Protein AF-A0A7V9PJ87-F1 (afdb_monomer_lite)

Radius of gyration: 12.66 Å; chains: 1; bounding box: 29×26×32 Å

pLDDT: mean 94.61, std 6.36, range [59.78, 98.62]

Secondary structure (DSSP, 8-state):
---PPB---SS--------SSGGGG-EEETT-BSS-EEEE--SS-EEE-SSTT-EEE-TT-EEEE-TT--EEE-

Structure (mmCIF, N/CA/C/O backbone):
data_AF-A0A7V9PJ87-F1
#
_entry.id   AF-A0A7V9PJ87-F1
#
loop_
_atom_site.group_PDB
_atom_site.id
_atom_site.type_symbol
_atom_site.label_atom_id
_atom_site.label_alt_id
_atom_site.label_comp_id
_atom_site.label_asym_id
_atom_site.label_entity_id
_atom_site.label_seq_id
_atom_site.pdbx_PDB_ins_code
_atom_site.Cartn_x
_atom_site.Cartn_y
_atom_site.Cartn_z
_atom_site.occupancy
_atom_site.B_iso_or_equiv
_atom_site.auth_seq_id
_atom_site.auth_comp_id
_atom_site.auth_asym_id
_atom_site.auth_atom_id
_atom_site.pdbx_PDB_model_num
ATOM 1 N N . MET A 1 1 ? -1.248 12.553 21.654 1.00 59.78 1 MET A N 1
ATOM 2 C CA . MET A 1 1 ? -1.608 13.047 20.303 1.00 59.78 1 MET A CA 1
ATOM 3 C C . MET A 1 1 ? -2.809 12.259 19.801 1.00 59.78 1 MET A C 1
ATOM 5 O O . MET A 1 1 ? -2.879 11.069 20.087 1.00 59.78 1 MET A O 1
ATOM 9 N N . LYS A 1 2 ? -3.786 12.896 19.142 1.00 62.84 2 LYS A N 1
ATOM 10 C CA . LYS A 1 2 ? -4.947 12.178 18.590 1.00 62.84 2 LYS A CA 1
ATOM 11 C C . LYS A 1 2 ? -4.497 11.345 17.387 1.00 62.84 2 LYS A C 1
ATOM 13 O O . LYS A 1 2 ? -3.820 11.861 16.507 1.00 62.84 2 LYS A O 1
ATOM 18 N N . ARG A 1 3 ? -4.883 10.070 17.367 1.00 80.69 3 ARG A N 1
ATOM 19 C CA . ARG A 1 3 ? -4.634 9.146 16.258 1.00 80.69 3 ARG A CA 1
ATOM 20 C C . ARG A 1 3 ? -5.487 9.583 15.064 1.00 80.69 3 ARG A C 1
ATOM 22 O O . ARG A 1 3 ? -6.701 9.414 15.101 1.00 80.69 3 ARG A O 1
ATOM 29 N N . GLN A 1 4 ? -4.874 10.189 14.050 1.00 89.38 4 GLN A N 1
ATOM 30 C CA . GLN A 1 4 ? -5.571 10.639 12.844 1.00 89.38 4 GLN A CA 1
ATOM 31 C C . GLN A 1 4 ? -5.343 9.650 11.700 1.00 89.38 4 GLN A C 1
ATOM 33 O O . GLN A 1 4 ? -4.204 9.375 11.329 1.00 89.38 4 GLN A O 1
ATOM 38 N N . LEU A 1 5 ? -6.434 9.105 11.167 1.00 95.19 5 LEU A N 1
ATOM 39 C CA . LEU A 1 5 ? -6.418 8.237 9.991 1.00 95.19 5 LEU A CA 1
ATOM 40 C C . LEU A 1 5 ? -6.415 9.081 8.715 1.00 95.19 5 LEU A C 1
ATOM 42 O O . LEU A 1 5 ? -6.998 10.166 8.680 1.00 95.19 5 LEU A O 1
ATOM 46 N N . VAL A 1 6 ? -5.779 8.568 7.662 1.00 96.12 6 VAL A N 1
ATOM 47 C CA . VAL A 1 6 ? -5.903 9.136 6.314 1.00 96.12 6 VAL A CA 1
ATOM 48 C C . VAL A 1 6 ? -7.223 8.673 5.701 1.00 96.12 6 VAL A C 1
ATOM 50 O O . VAL A 1 6 ? -7.537 7.487 5.773 1.00 96.12 6 VAL A O 1
ATOM 53 N N . SER A 1 7 ? -7.946 9.586 5.055 1.00 96.19 7 SER A N 1
ATOM 54 C CA . SER A 1 7 ? -9.138 9.272 4.266 1.00 96.19 7 SER A CA 1
ATOM 55 C C . SER A 1 7 ? -8.962 9.705 2.821 1.00 96.19 7 SER A C 1
ATOM 57 O O . SER A 1 7 ? -8.379 10.757 2.553 1.00 96.19 7 SER A O 1
ATOM 59 N N . PHE A 1 8 ? -9.491 8.908 1.894 1.00 94.00 8 PHE A N 1
ATOM 60 C CA . PHE A 1 8 ? -9.670 9.329 0.503 1.00 94.00 8 PHE A CA 1
ATOM 61 C C . PHE A 1 8 ? -11.026 10.001 0.255 1.00 94.00 8 PHE A C 1
ATOM 63 O O . PHE A 1 8 ? -11.227 10.531 -0.833 1.00 94.00 8 PHE A O 1
ATOM 70 N N . ASN A 1 9 ? -11.935 10.007 1.242 1.00 95.56 9 ASN A N 1
ATOM 71 C CA . ASN A 1 9 ? -13.276 10.591 1.137 1.00 95.56 9 ASN A CA 1
ATOM 72 C C . ASN A 1 9 ? -14.053 10.114 -0.108 1.00 95.56 9 ASN A C 1
ATOM 74 O O . ASN A 1 9 ? -14.646 10.911 -0.830 1.00 95.56 9 ASN A O 1
ATOM 78 N N . THR A 1 10 ? -14.019 8.809 -0.377 1.00 96.06 10 THR A N 1
ATOM 79 C CA . THR A 1 10 ? -14.729 8.172 -1.494 1.00 96.06 10 THR A CA 1
ATOM 80 C C . THR A 1 10 ? -15.194 6.771 -1.100 1.00 96.06 10 THR A C 1
ATOM 82 O O . THR A 1 10 ? -14.657 6.183 -0.161 1.00 96.06 10 THR A O 1
ATOM 85 N N . GLU A 1 11 ? -16.175 6.227 -1.818 1.00 96.12 11 GLU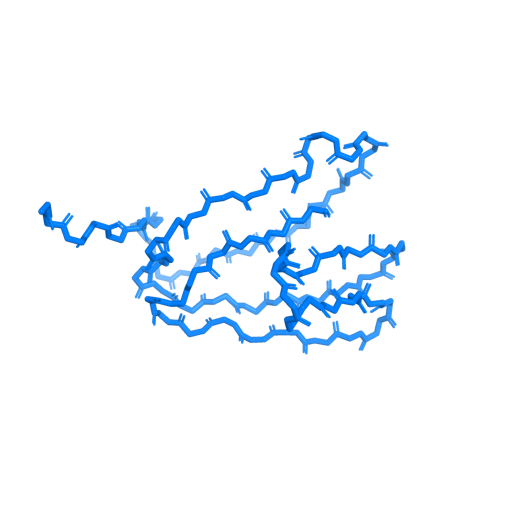 A N 1
ATOM 86 C CA . GLU A 1 11 ? -16.677 4.864 -1.607 1.00 96.12 11 GLU A CA 1
ATOM 87 C C . GLU A 1 11 ? -15.697 3.804 -2.130 1.00 96.12 11 GLU A C 1
ATOM 89 O O . GLU A 1 11 ? -15.466 2.784 -1.481 1.00 96.12 11 GLU A O 1
ATOM 94 N N . LEU A 1 12 ? -15.094 4.052 -3.297 1.00 97.31 12 LEU A N 1
ATOM 95 C CA . LEU A 1 12 ? -14.129 3.156 -3.925 1.00 97.31 12 LEU A CA 1
ATOM 96 C C . LEU A 1 12 ? -13.163 3.945 -4.811 1.00 97.31 12 LEU A C 1
ATOM 98 O O . LEU A 1 12 ? -13.561 4.803 -5.597 1.00 97.31 12 LEU A O 1
ATOM 102 N N . MET A 1 13 ? -11.882 3.601 -4.724 1.00 97.12 13 MET A N 1
ATOM 103 C CA . MET A 1 13 ? -10.846 4.065 -5.639 1.00 97.12 13 MET A CA 1
ATOM 104 C C . MET A 1 13 ? -9.986 2.874 -6.049 1.00 97.12 13 MET A C 1
ATOM 106 O O . MET A 1 13 ? -9.624 2.044 -5.217 1.00 97.12 13 MET A O 1
ATOM 110 N N . ALA A 1 14 ? -9.638 2.810 -7.330 1.00 97.94 14 ALA A N 1
ATOM 111 C CA . ALA A 1 14 ? -8.739 1.803 -7.871 1.00 97.94 14 ALA A CA 1
ATOM 112 C C . ALA A 1 14 ? -7.732 2.456 -8.817 1.00 97.94 14 ALA A C 1
ATOM 114 O O . ALA A 1 14 ? -8.005 3.489 -9.429 1.00 97.94 14 ALA A O 1
ATOM 115 N N . GLY A 1 15 ? -6.557 1.848 -8.940 1.00 97.00 15 GLY A N 1
ATOM 116 C CA . GLY A 1 15 ? -5.509 2.343 -9.817 1.00 97.00 15 GLY A CA 1
ATOM 117 C C . GLY A 1 15 ? -4.323 1.394 -9.887 1.00 97.00 15 GLY A C 1
ATOM 118 O O . GLY A 1 15 ? -4.230 0.426 -9.132 1.00 97.00 15 GLY A O 1
ATOM 119 N N . ARG A 1 16 ? -3.405 1.693 -10.806 1.00 96.81 16 ARG A N 1
ATOM 120 C CA . ARG A 1 16 ? -2.125 1.000 -10.946 1.00 96.81 16 ARG A CA 1
ATOM 121 C C . ARG A 1 16 ? -0.998 1.980 -10.656 1.00 96.81 16 ARG A C 1
ATOM 123 O O . ARG A 1 16 ? -0.812 2.939 -11.398 1.00 96.81 16 ARG A O 1
ATOM 130 N N . THR A 1 17 ? -0.216 1.695 -9.624 1.00 96.31 17 THR A N 1
ATOM 131 C CA . THR A 1 17 ? 1.010 2.441 -9.331 1.00 96.31 17 THR A CA 1
ATOM 132 C C . THR A 1 17 ? 2.175 1.805 -10.083 1.00 96.31 17 THR A C 1
ATOM 134 O O . THR A 1 17 ? 2.418 0.607 -9.947 1.00 96.31 17 THR A O 1
ATOM 137 N N . VAL A 1 18 ? 2.890 2.593 -10.886 1.00 96.50 18 VAL A N 1
ATOM 138 C CA . VAL A 1 18 ? 4.133 2.173 -11.549 1.00 96.50 18 VAL A CA 1
ATOM 139 C 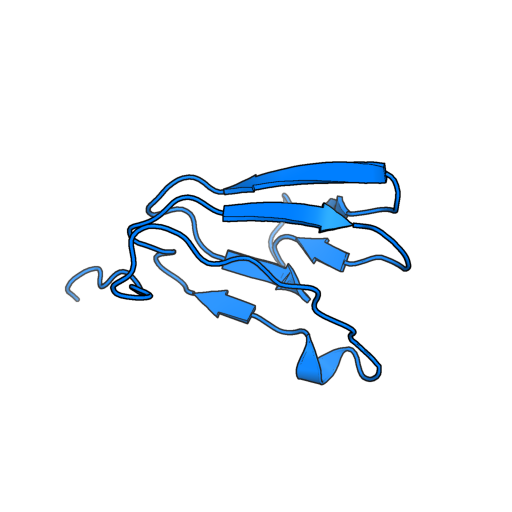C . VAL A 1 18 ? 5.276 2.948 -10.913 1.00 96.50 18 VAL A C 1
ATOM 141 O O . VAL A 1 18 ? 5.354 4.162 -11.065 1.00 96.50 18 VAL A O 1
ATOM 144 N N . ILE A 1 19 ? 6.143 2.239 -10.197 1.00 95.69 19 ILE A N 1
ATOM 145 C CA . ILE A 1 19 ? 7.275 2.819 -9.472 1.00 95.69 19 ILE A CA 1
ATOM 146 C C . ILE A 1 19 ? 8.518 2.610 -10.338 1.00 95.69 19 ILE A C 1
ATOM 148 O O . ILE A 1 19 ? 8.860 1.470 -10.652 1.00 95.69 19 ILE A O 1
ATOM 152 N N . ARG A 1 20 ? 9.151 3.702 -10.781 1.00 93.88 20 ARG A N 1
ATOM 153 C CA . ARG A 1 20 ? 10.392 3.660 -11.581 1.00 93.88 20 ARG A CA 1
ATOM 154 C C . ARG A 1 20 ? 11.617 3.947 -10.722 1.00 93.88 20 ARG A C 1
ATOM 156 O O . ARG A 1 20 ? 12.615 3.248 -10.858 1.00 93.88 20 ARG A O 1
ATOM 163 N N . ASP A 1 21 ? 11.501 4.922 -9.827 1.00 93.62 21 ASP A N 1
ATOM 164 C CA . ASP A 1 21 ? 12.443 5.168 -8.740 1.00 93.62 21 ASP A CA 1
ATOM 165 C C . ASP A 1 21 ? 11.821 4.666 -7.423 1.00 93.62 21 ASP A C 1
ATOM 167 O O . ASP A 1 21 ? 10.697 5.063 -7.101 1.00 93.62 21 ASP A O 1
ATOM 171 N N . PRO A 1 22 ? 12.498 3.796 -6.650 1.00 88.31 22 PRO A N 1
ATOM 172 C CA . PRO A 1 22 ? 12.006 3.337 -5.353 1.00 88.31 22 PRO A CA 1
ATOM 173 C C . PRO A 1 22 ? 11.610 4.460 -4.381 1.00 88.31 22 PRO A C 1
ATOM 175 O O . PRO A 1 22 ? 10.711 4.257 -3.565 1.00 88.31 22 PRO A O 1
ATOM 178 N N . ALA A 1 23 ? 12.241 5.638 -4.458 1.00 89.94 23 ALA A N 1
ATOM 179 C CA . ALA A 1 23 ? 11.915 6.775 -3.599 1.00 89.94 23 ALA A CA 1
ATOM 180 C C . ALA A 1 23 ? 10.482 7.293 -3.825 1.00 89.94 23 ALA A C 1
ATOM 182 O O . ALA A 1 23 ? 9.795 7.626 -2.857 1.00 89.94 23 ALA A O 1
ATOM 183 N N . ASP A 1 24 ? 9.998 7.267 -5.070 1.00 91.25 24 ASP A N 1
ATOM 184 C CA . ASP A 1 24 ? 8.640 7.696 -5.441 1.00 91.25 24 ASP A CA 1
ATOM 185 C C . ASP A 1 24 ? 7.559 6.724 -4.941 1.00 91.25 24 ASP A C 1
ATOM 187 O O . ASP A 1 24 ? 6.377 7.061 -4.851 1.00 91.25 24 ASP A O 1
ATOM 191 N N . GLY A 1 25 ? 7.960 5.488 -4.635 1.00 91.38 25 GLY A N 1
ATOM 192 C CA . GLY A 1 25 ? 7.083 4.418 -4.170 1.00 91.38 25 GLY A CA 1
ATOM 193 C C . GLY A 1 25 ? 6.807 4.426 -2.670 1.00 91.38 25 GLY A C 1
ATOM 194 O O . GLY A 1 25 ? 5.954 3.664 -2.207 1.00 91.38 25 GLY A O 1
ATOM 195 N N . VAL A 1 26 ? 7.525 5.249 -1.898 1.00 95.12 26 VAL A N 1
ATOM 196 C CA . VAL A 1 26 ? 7.458 5.206 -0.437 1.00 95.12 26 VAL A CA 1
ATOM 197 C C . VAL A 1 26 ? 6.139 5.783 0.064 1.00 95.12 26 VAL A C 1
ATOM 199 O O . VAL A 1 26 ? 5.842 6.965 -0.089 1.00 95.12 26 VAL A O 1
ATOM 202 N N . VAL A 1 27 ? 5.375 4.954 0.769 1.00 96.25 27 VAL A N 1
ATOM 203 C CA . VAL A 1 27 ? 4.169 5.356 1.485 1.00 96.25 27 VAL A CA 1
ATOM 204 C C . VAL A 1 27 ? 4.376 5.155 2.975 1.00 96.25 27 VAL A C 1
ATOM 206 O O . VAL A 1 27 ? 4.687 4.056 3.438 1.00 96.25 27 VAL A O 1
ATOM 209 N N . TRP A 1 28 ? 4.145 6.230 3.725 1.00 96.19 28 TRP A N 1
ATOM 210 C CA . TRP A 1 28 ? 4.097 6.217 5.179 1.00 96.19 28 TRP A CA 1
ATOM 211 C C . TRP A 1 28 ? 2.780 6.815 5.672 1.00 96.19 28 TRP A C 1
ATOM 213 O O . TRP A 1 28 ? 2.491 7.991 5.457 1.00 96.19 28 TRP A O 1
ATOM 223 N N . ARG A 1 29 ? 1.969 5.988 6.333 1.00 96.12 29 ARG A N 1
ATOM 224 C CA . ARG A 1 29 ? 0.765 6.396 7.065 1.00 96.12 29 ARG A CA 1
ATOM 225 C C . ARG A 1 29 ? 0.819 5.722 8.424 1.00 96.12 29 ARG A C 1
ATOM 227 O O . ARG A 1 29 ? 0.336 4.601 8.570 1.00 96.12 29 ARG A O 1
ATOM 234 N N . GLU A 1 30 ? 1.422 6.396 9.400 1.00 95.25 30 GLU A N 1
ATOM 235 C CA . GLU A 1 30 ? 1.706 5.851 10.738 1.00 95.25 30 GLU A CA 1
ATOM 236 C C . GLU A 1 30 ? 0.485 5.193 11.392 1.00 95.25 30 GLU A C 1
ATOM 238 O O . GLU A 1 30 ? 0.578 4.134 12.009 1.00 95.25 30 GLU A O 1
ATOM 243 N N . HIS A 1 31 ? -0.684 5.810 11.245 1.00 96.44 31 HIS A N 1
ATOM 244 C CA . HIS A 1 31 ? -1.921 5.311 11.836 1.00 96.44 31 HIS A CA 1
ATOM 245 C C . HIS A 1 31 ? -2.820 4.578 10.843 1.00 96.44 31 HIS A C 1
ATOM 247 O O . HIS A 1 31 ? -3.854 4.061 11.255 1.00 96.44 31 HIS A O 1
ATOM 253 N N . GLY A 1 32 ? -2.420 4.492 9.575 1.00 97.19 32 GLY A N 1
ATOM 254 C CA . GLY A 1 32 ? -3.185 3.840 8.523 1.00 97.19 32 GLY A CA 1
ATOM 255 C C . GLY A 1 32 ? -4.263 4.711 7.896 1.00 97.19 32 GLY A C 1
ATOM 256 O O . GLY A 1 32 ? -4.200 5.944 7.911 1.00 97.19 32 GLY A O 1
ATOM 257 N N . MET A 1 33 ? -5.248 4.031 7.319 1.00 97.88 33 MET A N 1
ATOM 258 C CA . MET A 1 33 ? -6.413 4.638 6.681 1.00 97.88 33 MET A CA 1
ATOM 259 C C . MET A 1 33 ? -7.708 4.306 7.413 1.00 97.88 33 MET A C 1
ATOM 261 O O . MET A 1 33 ? -7.747 3.377 8.219 1.00 97.88 33 MET A O 1
ATOM 265 N N . ASP A 1 34 ? -8.762 5.060 7.124 1.00 97.00 34 ASP A N 1
ATOM 266 C CA . ASP A 1 34 ? -10.134 4.750 7.542 1.00 97.00 34 ASP A CA 1
ATOM 267 C C . ASP A 1 34 ? -10.810 3.677 6.666 1.00 97.00 34 ASP A C 1
ATOM 269 O O . ASP A 1 34 ? -11.744 3.017 7.117 1.00 97.00 34 ASP A O 1
ATOM 273 N N . GLY A 1 35 ? -10.301 3.454 5.453 1.00 97.12 35 GLY A N 1
ATOM 274 C CA . GLY A 1 35 ? -10.735 2.408 4.529 1.00 97.12 35 GLY A CA 1
ATOM 275 C C . GLY A 1 35 ? -9.822 1.177 4.479 1.00 97.12 35 GLY A C 1
ATOM 276 O O . GLY A 1 35 ? -8.726 1.143 5.042 1.00 97.12 35 GLY A O 1
ATOM 277 N N . TRP A 1 36 ? -10.287 0.153 3.762 1.00 98.06 36 TRP A N 1
ATOM 278 C CA . TRP A 1 36 ? -9.491 -1.023 3.400 1.00 98.06 36 TRP A CA 1
ATOM 279 C C . TRP A 1 36 ? -8.649 -0.744 2.149 1.00 98.06 36 TRP A C 1
ATOM 281 O O . TRP A 1 36 ?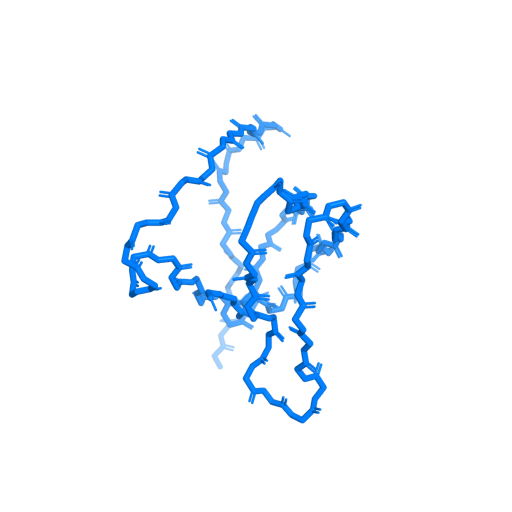 -9.092 -0.032 1.249 1.00 98.06 36 TRP A O 1
ATOM 291 N N . ILE A 1 37 ? -7.465 -1.356 2.051 1.00 98.06 37 ILE A N 1
ATOM 292 C CA . ILE A 1 37 ? -6.692 -1.418 0.801 1.00 98.06 37 ILE A CA 1
ATOM 293 C C . ILE A 1 37 ? -6.424 -2.867 0.426 1.00 98.06 37 ILE A C 1
ATOM 295 O O . ILE A 1 37 ? -5.902 -3.644 1.224 1.00 98.06 37 ILE A O 1
ATOM 299 N N . LEU A 1 38 ? -6.704 -3.190 -0.832 1.00 98.12 38 LEU A N 1
ATOM 300 C CA . LEU A 1 38 ? -6.271 -4.413 -1.485 1.00 98.12 38 LEU A CA 1
ATOM 301 C C . LEU A 1 38 ? -5.118 -4.063 -2.435 1.00 98.12 38 LEU A C 1
ATOM 303 O O . LEU A 1 38 ? -5.265 -3.195 -3.293 1.00 98.12 38 LEU A O 1
ATOM 307 N N . ASN A 1 39 ? -3.957 -4.692 -2.261 1.00 97.81 39 ASN A N 1
ATOM 308 C CA . ASN A 1 39 ? -2.786 -4.464 -3.107 1.00 97.81 39 ASN A CA 1
ATOM 309 C C . ASN A 1 39 ? -2.373 -5.768 -3.787 1.00 97.81 39 ASN A C 1
ATOM 311 O O . ASN A 1 39 ? -2.141 -6.765 -3.112 1.00 97.81 39 ASN A O 1
ATOM 315 N N . TYR A 1 40 ? -2.259 -5.748 -5.111 1.00 98.44 40 TYR A N 1
ATOM 316 C CA . TYR A 1 40 ? -1.736 -6.861 -5.892 1.00 98.44 40 TYR A CA 1
ATOM 317 C C . TYR A 1 40 ? -0.418 -6.446 -6.533 1.00 98.44 40 TYR A C 1
ATOM 319 O O . TYR A 1 40 ? -0.370 -5.482 -7.302 1.00 98.44 40 TYR A O 1
ATOM 327 N N . THR A 1 41 ? 0.659 -7.166 -6.230 1.00 98.25 41 THR A N 1
ATOM 328 C CA . THR A 1 41 ? 1.942 -6.924 -6.893 1.00 98.25 41 THR A CA 1
ATOM 329 C C . THR A 1 41 ? 1.914 -7.605 -8.257 1.00 98.25 41 THR A C 1
ATOM 331 O O . THR A 1 41 ? 1.810 -8.826 -8.350 1.00 98.25 41 THR A O 1
ATOM 334 N N . VAL A 1 42 ? 1.966 -6.804 -9.322 1.00 98.12 42 VAL A N 1
ATOM 335 C CA . VAL A 1 42 ? 1.948 -7.295 -10.712 1.00 98.12 42 VAL A CA 1
ATOM 336 C C . VAL A 1 42 ? 3.359 -7.598 -11.212 1.00 98.12 42 VAL A C 1
ATOM 338 O O . VAL A 1 42 ? 3.553 -8.561 -11.942 1.00 98.12 42 VAL A O 1
ATOM 341 N N . ASP A 1 43 ? 4.334 -6.779 -10.823 1.00 97.38 43 ASP A N 1
ATOM 342 C CA . ASP A 1 43 ? 5.729 -6.880 -11.250 1.00 97.38 43 ASP A CA 1
ATOM 343 C C . ASP A 1 43 ? 6.654 -6.298 -10.166 1.00 97.38 43 ASP A C 1
ATOM 345 O O . ASP A 1 43 ? 6.197 -5.584 -9.268 1.00 97.38 43 ASP A O 1
ATOM 349 N N . GLY A 1 44 ? 7.948 -6.603 -10.242 1.00 96.00 44 GLY A N 1
ATOM 350 C CA . GLY A 1 44 ? 8.958 -6.119 -9.309 1.00 96.00 44 GLY A CA 1
ATOM 351 C C . GLY A 1 44 ? 8.824 -6.711 -7.905 1.00 96.00 44 GLY A C 1
ATOM 352 O O . GLY A 1 44 ? 8.351 -7.830 -7.712 1.00 96.00 44 GLY A O 1
ATOM 353 N N . ARG A 1 45 ? 9.318 -5.981 -6.904 1.00 95.75 45 ARG A N 1
ATOM 354 C CA . ARG A 1 45 ? 9.279 -6.359 -5.486 1.00 95.75 45 ARG A CA 1
ATOM 355 C C . ARG A 1 45 ? 9.024 -5.112 -4.652 1.00 95.75 45 ARG A C 1
ATOM 357 O O . ARG A 1 45 ? 9.648 -4.094 -4.916 1.00 95.75 45 ARG A O 1
ATOM 364 N N . GLY A 1 46 ? 8.158 -5.210 -3.648 1.00 95.69 46 GLY A N 1
ATOM 365 C CA . GLY A 1 46 ? 7.884 -4.115 -2.713 1.00 95.69 46 GLY A CA 1
ATOM 366 C C . GLY A 1 46 ? 8.175 -4.546 -1.284 1.00 95.69 46 GLY A C 1
ATOM 367 O O . GLY A 1 46 ? 7.760 -5.633 -0.873 1.00 95.69 46 GLY A O 1
ATOM 368 N N . ARG A 1 47 ? 8.887 -3.724 -0.513 1.00 96.19 47 ARG A N 1
ATOM 369 C CA . ARG A 1 47 ? 9.065 -3.982 0.919 1.00 96.19 47 ARG A CA 1
ATOM 370 C C . ARG A 1 47 ? 7.819 -3.512 1.656 1.00 96.19 47 ARG A C 1
ATOM 372 O O . ARG A 1 47 ? 7.353 -2.395 1.456 1.00 96.19 47 ARG A O 1
ATOM 379 N N . ILE A 1 48 ? 7.324 -4.353 2.550 1.00 97.19 48 ILE A N 1
ATOM 380 C CA . ILE A 1 48 ? 6.266 -4.039 3.502 1.00 97.19 48 ILE A CA 1
ATOM 381 C C . ILE A 1 48 ? 6.881 -4.071 4.897 1.00 97.19 48 ILE A C 1
ATOM 383 O O . ILE A 1 48 ? 7.455 -5.089 5.272 1.00 97.19 48 ILE A O 1
ATOM 387 N N . ASN A 1 49 ? 6.714 -2.987 5.659 1.00 95.38 49 ASN A N 1
ATOM 388 C CA . ASN A 1 49 ? 7.208 -2.771 7.022 1.00 95.38 49 ASN A CA 1
ATOM 389 C C . ASN A 1 49 ? 8.754 -2.749 7.136 1.00 95.38 49 ASN A C 1
ATOM 391 O O . ASN A 1 49 ? 9.449 -3.636 6.651 1.00 95.38 49 ASN A O 1
ATOM 395 N N . ARG A 1 50 ? 9.332 -1.694 7.731 1.00 91.44 50 ARG A N 1
ATOM 396 C CA . ARG A 1 50 ? 10.787 -1.563 7.995 1.00 91.44 50 ARG A CA 1
ATOM 397 C C . ARG A 1 50 ? 11.209 -2.267 9.288 1.00 91.44 50 ARG A C 1
ATOM 399 O O . ARG A 1 50 ? 12.402 -2.422 9.514 1.00 91.44 50 ARG A O 1
ATOM 406 N N . GLY A 1 51 ? 10.260 -2.643 10.145 1.00 90.81 51 GLY A N 1
ATOM 407 C CA . GLY A 1 51 ? 10.535 -3.342 11.397 1.00 90.81 51 GLY A CA 1
ATOM 408 C C . GLY A 1 51 ? 10.848 -4.829 11.209 1.00 90.81 51 GLY A C 1
ATOM 409 O O . GLY A 1 51 ? 10.854 -5.356 10.101 1.00 90.81 51 GLY A O 1
ATOM 410 N N . GLU A 1 52 ? 11.032 -5.536 12.321 1.00 89.94 52 GLU A N 1
ATOM 411 C CA . GLU A 1 52 ? 11.464 -6.946 12.347 1.00 89.94 52 GLU A CA 1
ATOM 412 C C . GLU A 1 52 ? 10.512 -7.918 11.635 1.00 89.94 52 GLU A C 1
ATOM 414 O O . GLU A 1 52 ? 10.930 -8.960 11.142 1.00 89.94 52 GLU A O 1
ATOM 419 N N . ARG A 1 53 ? 9.223 -7.568 11.541 1.00 90.56 53 ARG A N 1
ATOM 420 C CA . ARG A 1 53 ? 8.209 -8.332 10.792 1.00 90.56 53 ARG A CA 1
ATOM 421 C C . ARG A 1 53 ? 8.055 -7.853 9.346 1.00 90.56 53 ARG A C 1
ATOM 423 O O . ARG A 1 53 ? 6.966 -7.947 8.779 1.00 90.56 53 ARG A O 1
ATOM 430 N N . GLY A 1 54 ? 9.101 -7.250 8.791 1.00 93.81 54 GLY A N 1
ATOM 431 C CA . GLY A 1 54 ? 9.143 -6.837 7.399 1.0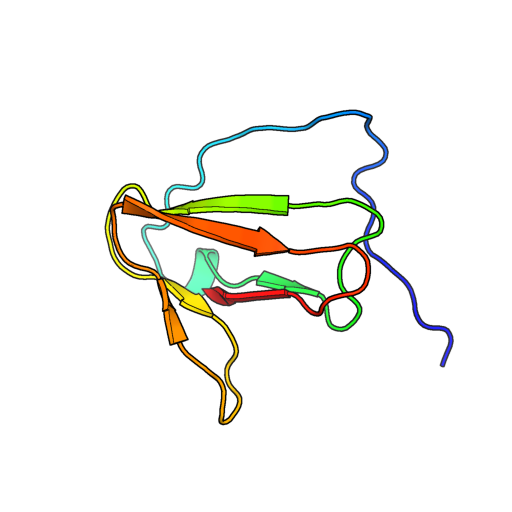0 93.81 54 GLY A CA 1
ATOM 432 C C . GLY A 1 54 ? 9.029 -8.035 6.462 1.00 93.81 54 GLY A C 1
ATOM 433 O O . GLY A 1 54 ? 9.520 -9.124 6.760 1.00 93.81 54 GLY A O 1
ATOM 434 N N . PHE A 1 55 ? 8.385 -7.846 5.316 1.00 95.81 55 PHE A N 1
ATOM 435 C CA . PHE A 1 55 ? 8.361 -8.859 4.265 1.00 95.81 55 PHE A CA 1
ATOM 436 C C . PHE A 1 55 ? 8.421 -8.225 2.878 1.00 95.81 55 PHE A C 1
ATOM 438 O O . PHE A 1 55 ? 8.137 -7.043 2.696 1.00 95.81 55 PHE A O 1
ATOM 445 N N . ILE A 1 56 ? 8.809 -9.027 1.885 1.00 97.62 56 ILE A N 1
ATOM 446 C CA . ILE A 1 56 ? 8.868 -8.602 0.486 1.00 97.62 56 ILE A CA 1
ATOM 447 C C . ILE A 1 56 ? 7.666 -9.167 -0.259 1.00 97.62 56 ILE A C 1
ATOM 449 O O . ILE A 1 56 ? 7.568 -10.386 -0.430 1.00 97.62 56 ILE A O 1
ATOM 453 N N . SER A 1 57 ? 6.799 -8.271 -0.724 1.00 97.62 57 SER A N 1
ATOM 454 C CA . SER A 1 57 ? 5.739 -8.588 -1.674 1.00 97.62 57 SER A CA 1
ATOM 455 C C . SER A 1 57 ? 6.332 -8.852 -3.056 1.00 97.62 57 SER A C 1
ATOM 457 O O . SER A 1 57 ? 7.239 -8.142 -3.502 1.00 97.62 57 SER A O 1
ATOM 459 N N . ARG A 1 58 ? 5.839 -9.892 -3.725 1.00 98.12 58 ARG A N 1
ATOM 460 C CA . ARG A 1 58 ? 6.312 -10.394 -5.021 1.00 98.12 58 ARG A CA 1
ATOM 461 C C . ARG A 1 58 ? 5.155 -10.530 -6.012 1.00 98.12 58 ARG A C 1
ATOM 463 O O . ARG A 1 58 ? 4.004 -10.588 -5.578 1.00 98.12 58 ARG A O 1
ATOM 470 N N . PRO A 1 59 ? 5.440 -10.631 -7.323 1.00 98.62 59 PRO A N 1
ATOM 471 C CA . PRO A 1 59 ? 4.405 -10.768 -8.335 1.00 98.62 59 PRO A CA 1
ATOM 472 C C . PRO A 1 59 ? 3.482 -11.951 -8.035 1.00 98.62 59 PRO A C 1
ATOM 474 O O . PRO A 1 59 ? 3.953 -13.019 -7.643 1.00 98.62 59 PRO A O 1
ATOM 477 N N . GLY A 1 60 ? 2.173 -11.749 -8.180 1.00 98.38 60 GLY A N 1
ATOM 478 C CA . GLY A 1 60 ? 1.167 -12.764 -7.851 1.00 98.38 60 GLY A CA 1
ATOM 479 C C . GLY A 1 60 ? 0.658 -12.722 -6.410 1.00 98.38 60 GLY A C 1
ATOM 480 O O . GLY A 1 60 ? -0.326 -13.388 -6.096 1.00 98.38 60 GLY A O 1
ATOM 481 N N . GLN A 1 61 ? 1.280 -11.939 -5.525 1.00 98.38 61 GLN A N 1
ATOM 482 C CA . GLN A 1 61 ? 0.835 -11.827 -4.139 1.00 98.38 61 GLN A CA 1
ATOM 483 C C . GLN A 1 61 ? -0.209 -10.724 -3.969 1.00 98.38 61 GLN A C 1
ATOM 485 O O . GLN A 1 61 ? -0.070 -9.616 -4.495 1.00 98.38 61 GLN A O 1
ATOM 490 N N . LEU A 1 62 ? -1.241 -11.054 -3.190 1.00 98.12 62 LEU A N 1
ATOM 491 C CA . LEU A 1 62 ? -2.312 -10.153 -2.800 1.00 98.12 62 LEU A CA 1
ATOM 492 C C . LEU A 1 62 ? -2.221 -9.842 -1.308 1.00 98.12 62 LEU A C 1
ATOM 494 O O . LEU A 1 62 ? -2.187 -10.748 -0.477 1.00 98.12 62 LEU A O 1
ATOM 498 N N . LEU A 1 63 ? -2.206 -8.557 -0.978 1.00 97.44 63 LEU A N 1
ATOM 499 C CA . LEU A 1 63 ? -2.159 -8.044 0.383 1.00 97.44 63 LEU A CA 1
ATOM 500 C C . LEU A 1 63 ? -3.468 -7.341 0.719 1.00 97.44 63 LEU A C 1
ATOM 502 O O . LEU A 1 63 ? -4.040 -6.636 -0.114 1.00 97.44 63 LEU A O 1
ATOM 506 N N . LEU A 1 64 ? -3.897 -7.493 1.968 1.00 97.81 64 LEU A N 1
ATOM 507 C CA . LEU A 1 64 ? -5.067 -6.822 2.515 1.00 97.81 64 LEU A CA 1
ATOM 508 C C . LEU A 1 64 ? -4.655 -5.992 3.730 1.00 97.81 64 LEU A C 1
ATOM 510 O O . LEU A 1 64 ? -4.187 -6.528 4.735 1.00 97.81 64 LEU A O 1
ATOM 514 N N . PHE A 1 65 ? -4.867 -4.685 3.645 1.00 97.19 65 PHE A N 1
ATOM 515 C CA . PHE A 1 65 ? -4.675 -3.750 4.744 1.00 97.19 65 PHE A CA 1
ATOM 516 C C . PHE A 1 65 ? -6.045 -3.358 5.291 1.00 97.19 65 PHE A C 1
ATOM 518 O O . PHE A 1 65 ? -6.869 -2.787 4.574 1.00 97.19 65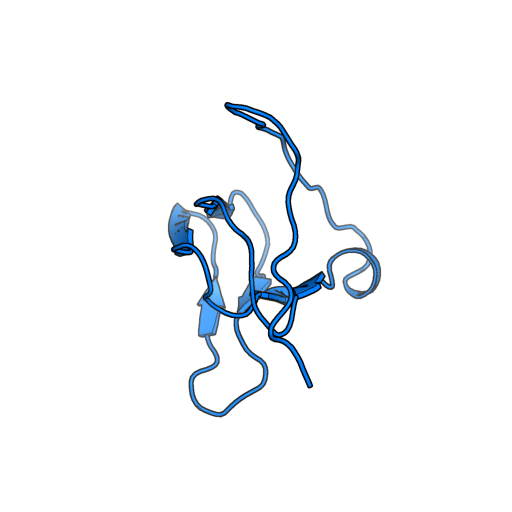 PHE A O 1
ATOM 525 N N . LYS A 1 66 ? -6.293 -3.683 6.561 1.00 97.62 66 LYS A N 1
ATOM 526 C CA . LYS A 1 66 ? -7.504 -3.256 7.271 1.00 97.62 66 LYS A CA 1
ATOM 527 C C . LYS A 1 66 ? -7.395 -1.797 7.736 1.00 97.62 66 LYS A C 1
ATOM 529 O O . LYS A 1 66 ? -6.272 -1.334 7.965 1.00 97.62 66 LYS A O 1
ATOM 534 N N . PRO A 1 67 ? -8.524 -1.111 7.986 1.00 97.56 67 PRO A N 1
ATOM 535 C CA . PRO A 1 67 ? -8.521 0.209 8.598 1.00 97.56 67 PRO A CA 1
ATOM 536 C C . PRO A 1 67 ? -7.658 0.267 9.865 1.00 97.56 67 PRO A C 1
ATOM 538 O O . PRO A 1 67 ? -7.642 -0.659 10.685 1.00 97.56 67 PRO A O 1
ATOM 541 N N . GLY A 1 68 ? -6.923 1.364 10.022 1.00 96.56 68 GLY A N 1
ATOM 542 C CA . GLY A 1 68 ? -6.078 1.635 11.184 1.00 96.56 68 GLY A CA 1
ATOM 543 C C . GLY A 1 68 ? -4.753 0.863 11.256 1.00 96.56 68 GLY A C 1
ATOM 544 O O . GLY A 1 68 ? -4.012 1.042 12.229 1.00 96.56 68 GLY A O 1
ATOM 545 N N . VAL A 1 69 ? -4.439 -0.001 10.280 1.00 95.62 69 VAL A N 1
ATOM 546 C CA . VAL A 1 69 ? -3.104 -0.613 10.159 1.00 95.62 69 VAL A CA 1
ATOM 547 C C . VAL A 1 69 ? -2.145 0.383 9.525 1.00 95.62 69 VAL A C 1
ATOM 549 O O . VAL A 1 69 ? -2.465 0.982 8.506 1.00 95.62 69 VAL A O 1
ATOM 552 N N . ALA A 1 70 ? -0.962 0.544 10.118 1.00 95.56 70 ALA A N 1
ATOM 553 C CA . ALA A 1 70 ? 0.077 1.413 9.582 1.00 95.56 70 ALA A CA 1
ATOM 554 C C . ALA A 1 70 ? 0.471 0.986 8.162 1.00 95.56 70 ALA A C 1
ATOM 556 O O . ALA A 1 70 ? 0.695 -0.197 7.897 1.00 95.56 70 ALA A O 1
ATOM 557 N N . HIS A 1 71 ? 0.573 1.952 7.255 1.00 96.56 71 HIS A N 1
ATOM 558 C CA . HIS A 1 71 ? 1.111 1.710 5.922 1.00 96.56 71 HIS A CA 1
ATOM 559 C C . HIS A 1 71 ? 2.569 2.141 5.930 1.00 96.56 71 HIS A C 1
ATOM 56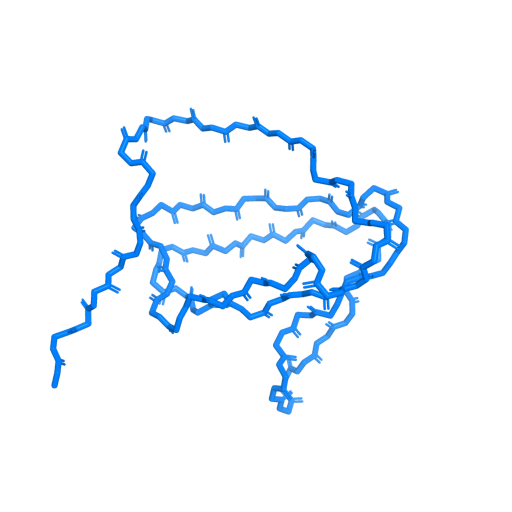1 O O . HIS A 1 71 ? 2.864 3.323 6.074 1.00 96.56 71 HIS A O 1
ATOM 567 N N . ASP A 1 72 ? 3.464 1.175 5.791 1.00 96.62 72 ASP A N 1
ATOM 568 C CA . ASP A 1 72 ? 4.889 1.384 5.577 1.00 96.62 72 ASP A CA 1
ATOM 569 C C . ASP A 1 72 ? 5.298 0.472 4.438 1.00 96.62 72 ASP A C 1
ATOM 571 O O . ASP A 1 72 ? 5.528 -0.719 4.645 1.00 96.62 72 ASP A O 1
ATOM 575 N N . TYR A 1 73 ? 5.327 1.008 3.228 1.00 95.69 73 TYR A N 1
ATOM 576 C CA . TYR A 1 73 ? 5.752 0.241 2.070 1.00 95.69 73 TYR A CA 1
ATOM 577 C C . TYR A 1 73 ? 6.429 1.119 1.028 1.00 95.69 73 TYR A C 1
ATOM 579 O O . TYR A 1 73 ? 6.363 2.344 1.100 1.00 95.69 73 TYR A O 1
ATOM 587 N N . GLY A 1 74 ? 7.156 0.472 0.126 1.00 87.44 74 GLY A N 1
ATOM 588 C CA . GLY A 1 74 ? 8.011 1.079 -0.893 1.00 87.44 74 GLY A CA 1
ATOM 589 C C . GLY A 1 74 ? 9.071 0.081 -1.304 1.00 87.44 74 GLY A C 1
ATOM 590 O O . GLY A 1 74 ? 9.688 -0.492 -0.375 1.00 87.44 74 GLY A O 1
#

Foldseek 3Di:
DDLDADEPPDPDDDDDDDPPDVVVVWDWDAQYHQAKDKDADQADWKWWDPDPPIDIHHHPDIDIDHHRDIGTMD

Sequence (74 aa):
MKRQLVSFNTELMAGRTVIRDPADGVVWREHGMDGWILNYTVDGRGRINRGERGFISRPGQLLLFKPGVAHDYG